Protein AF-A0A6N8YR38-F1 (afdb_monomer_lite)

Structure (mmCIF, N/CA/C/O backbone):
data_AF-A0A6N8YR38-F1
#
_entry.id   AF-A0A6N8YR38-F1
#
loop_
_atom_site.group_PDB
_atom_site.id
_atom_site.type_symbol
_atom_site.label_atom_id
_atom_site.label_alt_id
_atom_site.label_comp_id
_atom_site.label_asym_id
_atom_site.label_entity_id
_atom_site.label_seq_id
_atom_site.pdbx_PDB_ins_code
_atom_site.Cartn_x
_atom_site.Cartn_y
_atom_site.Cartn_z
_atom_site.occupancy
_atom_site.B_iso_or_equiv
_atom_site.auth_seq_id
_atom_site.auth_comp_id
_atom_site.auth_asym_id
_atom_site.auth_atom_id
_atom_site.pdbx_PDB_model_num
ATOM 1 N N . MET A 1 1 ? 0.199 11.695 4.775 1.00 59.50 1 MET A N 1
ATOM 2 C CA . MET A 1 1 ? -1.068 11.154 4.240 1.00 59.50 1 MET A CA 1
ATOM 3 C C . MET A 1 1 ? -1.620 10.248 5.322 1.00 59.50 1 MET A C 1
ATOM 5 O O . MET A 1 1 ? -0.817 9.523 5.883 1.00 59.50 1 MET A O 1
ATOM 9 N N . ASN A 1 2 ? -2.920 10.284 5.616 1.00 64.50 2 ASN A N 1
ATOM 10 C CA . ASN A 1 2 ? -3.533 9.288 6.499 1.00 64.50 2 ASN A CA 1
ATOM 11 C C . ASN A 1 2 ? -4.192 8.223 5.620 1.00 64.50 2 ASN A C 1
ATOM 13 O O . ASN A 1 2 ? -4.959 8.569 4.725 1.00 64.50 2 ASN A O 1
ATOM 17 N N . LEU A 1 3 ? -3.879 6.948 5.862 1.00 67.75 3 LEU A N 1
ATOM 18 C CA . LEU A 1 3 ? -4.522 5.798 5.206 1.00 67.75 3 LEU A CA 1
ATOM 19 C C . LEU A 1 3 ? -5.849 5.410 5.894 1.00 67.75 3 LEU A C 1
ATOM 21 O O . LEU A 1 3 ? -6.442 4.374 5.599 1.00 67.75 3 LEU A O 1
ATOM 25 N N . GLU A 1 4 ? -6.309 6.240 6.834 1.00 68.06 4 GLU A N 1
ATOM 26 C CA . GLU A 1 4 ? -7.567 6.080 7.556 1.00 68.06 4 GLU A CA 1
ATOM 27 C C . GLU A 1 4 ? -8.749 6.051 6.575 1.00 68.06 4 GLU A C 1
ATOM 29 O O . GLU A 1 4 ? -8.919 6.952 5.755 1.00 68.06 4 GLU A O 1
ATOM 34 N N . GLY A 1 5 ? -9.580 5.010 6.672 1.00 69.75 5 GLY A N 1
ATOM 35 C CA . GLY A 1 5 ? -10.766 4.843 5.828 1.00 69.75 5 GLY A CA 1
ATOM 36 C C . GLY A 1 5 ? -10.539 4.088 4.516 1.00 69.75 5 GLY A C 1
ATOM 37 O O . GLY A 1 5 ? -11.508 3.864 3.796 1.00 69.75 5 GLY A O 1
ATOM 38 N N . ILE A 1 6 ? -9.310 3.655 4.211 1.00 74.38 6 ILE A N 1
ATOM 39 C CA . ILE A 1 6 ? -9.060 2.733 3.095 1.00 74.38 6 ILE A CA 1
ATOM 40 C C . ILE A 1 6 ? -9.404 1.309 3.542 1.00 74.38 6 ILE A C 1
ATOM 42 O O . ILE A 1 6 ? -8.911 0.827 4.563 1.00 74.38 6 ILE A O 1
ATOM 46 N N . GLU A 1 7 ? -10.255 0.630 2.777 1.00 77.00 7 GLU A N 1
ATOM 47 C CA . GLU A 1 7 ? -10.669 -0.738 3.081 1.00 77.00 7 GLU A CA 1
ATOM 48 C C . GLU A 1 7 ? -9.535 -1.740 2.821 1.00 77.00 7 GLU A C 1
ATOM 50 O O . GLU A 1 7 ? -8.791 -1.631 1.840 1.00 77.00 7 GLU A O 1
ATOM 55 N N . ALA A 1 8 ? -9.425 -2.758 3.676 1.00 82.94 8 ALA A N 1
ATOM 56 C CA . ALA A 1 8 ? -8.557 -3.900 3.408 1.00 82.94 8 ALA A CA 1
ATOM 57 C C . ALA A 1 8 ? -8.969 -4.593 2.093 1.00 82.94 8 ALA A C 1
ATOM 59 O O . ALA A 1 8 ? -10.147 -4.643 1.744 1.00 82.94 8 ALA A O 1
ATOM 60 N N . GLY A 1 9 ? -7.994 -5.115 1.353 1.00 79.62 9 GLY A N 1
ATOM 61 C CA . GLY A 1 9 ? -8.154 -5.617 -0.013 1.00 79.62 9 GLY A CA 1
ATOM 62 C C . GLY A 1 9 ? -7.989 -4.543 -1.094 1.00 79.62 9 GLY A C 1
ATOM 63 O O . GLY A 1 9 ? -7.905 -4.875 -2.277 1.00 79.62 9 GLY A O 1
ATOM 64 N N . THR A 1 10 ? -7.907 -3.257 -0.726 1.00 83.69 10 THR A N 1
ATOM 65 C CA . THR A 1 10 ? -7.638 -2.185 -1.695 1.00 83.69 10 THR A CA 1
ATOM 66 C C . THR A 1 10 ? -6.238 -2.338 -2.280 1.00 83.69 10 THR A C 1
ATOM 68 O O . THR A 1 10 ? -5.265 -2.519 -1.547 1.00 83.69 10 THR A O 1
ATOM 71 N N . ARG A 1 11 ? -6.125 -2.217 -3.607 1.00 85.62 11 ARG A N 1
ATOM 72 C CA . ARG A 1 11 ? -4.835 -2.172 -4.300 1.00 85.62 11 ARG A CA 1
ATOM 73 C C . ARG A 1 11 ? -4.271 -0.758 -4.290 1.00 85.62 11 ARG A C 1
ATOM 75 O O . ARG A 1 11 ? -4.932 0.178 -4.736 1.00 85.62 11 ARG A O 1
ATOM 82 N N . LEU A 1 12 ? -3.051 -0.628 -3.799 1.00 85.12 12 LEU A N 1
ATOM 83 C CA . LEU A 1 12 ? -2.284 0.603 -3.678 1.00 85.12 12 LEU A CA 1
ATOM 84 C C . LEU A 1 12 ? -0.992 0.472 -4.489 1.00 85.12 12 LEU A C 1
ATOM 86 O O . LEU A 1 12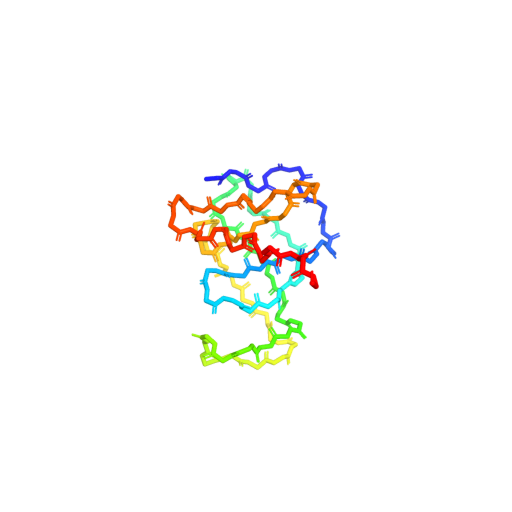 ? -0.642 -0.618 -4.942 1.00 85.12 12 LEU A O 1
ATOM 90 N N . VAL A 1 13 ? -0.288 1.583 -4.675 1.00 85.31 13 VAL A N 1
ATOM 91 C CA . VAL A 1 13 ? 0.991 1.611 -5.391 1.00 85.31 13 VAL A CA 1
ATOM 92 C C . VAL A 1 13 ? 2.043 2.174 -4.449 1.00 85.31 13 VAL A C 1
ATOM 94 O O . VAL A 1 13 ? 1.798 3.169 -3.783 1.00 85.31 13 VAL A O 1
ATOM 97 N N . THR A 1 14 ? 3.214 1.569 -4.342 1.00 83.81 14 THR A N 1
ATOM 98 C CA . THR A 1 14 ? 4.307 2.138 -3.548 1.00 83.81 14 THR A CA 1
ATOM 99 C C . THR A 1 14 ? 4.975 3.288 -4.302 1.00 83.81 14 THR A C 1
ATOM 101 O O . THR A 1 14 ? 4.851 3.434 -5.519 1.00 83.81 14 THR A O 1
ATOM 104 N N . VAL A 1 15 ? 5.749 4.116 -3.606 1.00 80.88 15 VAL A N 1
ATOM 105 C CA . VAL A 1 15 ? 6.574 5.159 -4.246 1.00 80.88 15 VAL A CA 1
ATOM 106 C C . VAL A 1 15 ? 7.618 4.592 -5.211 1.00 80.88 15 VAL A C 1
ATOM 108 O O . VAL A 1 15 ? 8.056 5.301 -6.116 1.00 80.88 15 VAL A O 1
ATOM 111 N N . SER A 1 16 ? 8.006 3.327 -5.027 1.00 79.38 16 SER A N 1
ATOM 112 C CA . SER A 1 16 ? 8.894 2.582 -5.919 1.00 79.38 16 SER A CA 1
ATOM 113 C C . SER A 1 16 ? 8.181 2.058 -7.174 1.00 79.38 16 SER A C 1
ATOM 115 O O . SER A 1 16 ? 8.849 1.651 -8.120 1.00 79.38 16 SER A O 1
ATOM 117 N N . GLY A 1 17 ? 6.846 2.144 -7.218 1.00 78.94 17 GLY A N 1
ATOM 118 C CA . GLY A 1 17 ? 6.012 1.751 -8.353 1.00 78.94 17 GLY A CA 1
ATOM 119 C C . GLY A 1 17 ? 5.432 0.340 -8.259 1.00 78.94 17 GLY A C 1
ATOM 120 O O . GLY A 1 17 ? 4.750 -0.077 -9.190 1.00 78.94 17 GLY A O 1
ATOM 121 N N . ASP A 1 18 ? 5.665 -0.379 -7.162 1.00 85.25 18 ASP A N 1
ATOM 122 C CA . ASP A 1 18 ? 5.147 -1.733 -6.954 1.00 85.25 18 ASP A CA 1
ATOM 123 C C . ASP A 1 18 ? 3.665 -1.685 -6.552 1.00 85.25 18 ASP A C 1
ATOM 125 O O . ASP A 1 18 ? 3.221 -0.764 -5.863 1.00 85.25 18 ASP A O 1
ATOM 129 N N . VAL A 1 19 ? 2.876 -2.673 -6.971 1.00 87.25 19 VAL A N 1
ATOM 130 C CA . VAL A 1 19 ? 1.459 -2.776 -6.600 1.00 87.25 19 VAL A CA 1
ATOM 131 C C . VAL A 1 19 ? 1.328 -3.649 -5.363 1.00 87.25 19 VAL A C 1
ATOM 133 O O . VAL A 1 19 ? 1.832 -4.772 -5.322 1.00 87.25 19 VAL A O 1
ATOM 136 N N . VAL A 1 20 ? 0.593 -3.159 -4.369 1.00 88.25 20 VAL A N 1
ATOM 137 C CA . VAL A 1 20 ? 0.380 -3.853 -3.097 1.00 88.25 20 VAL A CA 1
ATOM 138 C C . VAL A 1 20 ? -1.101 -3.919 -2.735 1.00 88.25 20 VAL A C 1
ATOM 140 O O . VAL A 1 20 ? -1.872 -3.022 -3.058 1.00 88.25 20 VAL A O 1
ATOM 143 N N . GLU A 1 21 ? -1.520 -4.977 -2.055 1.00 89.06 21 GLU A N 1
ATOM 144 C CA . GLU A 1 21 ? -2.841 -5.118 -1.444 1.00 89.06 21 GLU A CA 1
ATOM 145 C C . GLU A 1 21 ? -2.766 -4.697 0.023 1.00 89.06 21 GLU A C 1
ATOM 147 O O . GLU A 1 21 ? -1.935 -5.205 0.774 1.00 89.06 21 GLU A O 1
ATOM 152 N N . LEU A 1 22 ? -3.640 -3.785 0.446 1.00 88.06 22 LEU A N 1
ATOM 153 C CA . LEU A 1 22 ? -3.739 -3.374 1.841 1.00 88.06 22 LEU A CA 1
ATOM 154 C C . LEU A 1 22 ? -4.353 -4.492 2.689 1.00 88.06 22 LEU A C 1
ATOM 156 O O . LEU A 1 22 ? -5.478 -4.910 2.438 1.00 88.06 22 LEU A O 1
ATOM 160 N N . LEU A 1 23 ? -3.667 -4.926 3.741 1.00 90.44 23 LEU A N 1
ATOM 161 C CA . LEU A 1 23 ? -4.185 -5.914 4.693 1.00 90.44 23 LEU A CA 1
ATOM 162 C C . LEU A 1 23 ? -4.777 -5.237 5.924 1.00 90.44 23 LEU A C 1
ATOM 164 O O . LEU A 1 23 ? -5.848 -5.610 6.399 1.00 90.44 23 LEU A O 1
ATOM 168 N N . SER A 1 24 ? -4.072 -4.238 6.450 1.00 90.75 24 SER A N 1
ATOM 169 C CA . SER A 1 24 ? -4.526 -3.436 7.585 1.00 90.75 24 SER A CA 1
ATOM 170 C C . SER A 1 24 ? -3.729 -2.140 7.699 1.00 90.75 24 SER A C 1
ATOM 172 O O . SER A 1 24 ? -2.639 -2.013 7.144 1.00 90.75 24 SER A O 1
ATOM 174 N N . VAL A 1 25 ? -4.271 -1.180 8.445 1.00 87.38 25 VAL A N 1
ATOM 175 C CA . VAL A 1 25 ? -3.609 0.080 8.800 1.00 87.38 25 VAL A CA 1
ATOM 176 C C . VAL A 1 25 ? -3.450 0.116 10.317 1.00 87.38 25 VAL A C 1
ATOM 178 O O . VAL A 1 25 ? -4.342 -0.332 11.045 1.00 87.38 25 VAL A O 1
ATOM 181 N N . SER A 1 26 ? -2.317 0.621 10.802 1.00 87.62 26 SER A N 1
ATOM 182 C CA . SER A 1 26 ? -2.099 0.839 12.231 1.00 87.62 26 SER A CA 1
ATOM 183 C C . SER A 1 26 ? -3.122 1.825 12.803 1.00 87.62 26 SER A C 1
ATOM 185 O O . SER A 1 26 ? -3.672 2.669 12.100 1.00 87.62 26 SER A O 1
ATOM 187 N N . ALA A 1 27 ? -3.376 1.747 14.110 1.00 82.94 27 ALA A N 1
ATOM 188 C CA . ALA A 1 27 ? -4.385 2.587 14.761 1.00 82.94 27 ALA A CA 1
ATOM 189 C C . ALA A 1 27 ? -4.090 4.098 14.676 1.00 82.94 27 ALA A C 1
ATOM 191 O O . ALA A 1 27 ? -5.006 4.903 14.799 1.00 82.94 27 ALA A O 1
ATOM 192 N N . ASP A 1 28 ? -2.826 4.477 14.487 1.00 82.56 28 ASP A N 1
ATOM 193 C CA . ASP A 1 28 ? -2.371 5.858 14.305 1.00 82.56 28 ASP A CA 1
ATOM 194 C C . ASP A 1 28 ? -2.255 6.274 12.827 1.00 82.56 28 ASP A C 1
ATOM 196 O O . ASP A 1 28 ? -1.848 7.398 12.535 1.00 82.56 28 ASP A O 1
ATOM 200 N N . GLY A 1 29 ? -2.569 5.373 11.888 1.00 79.25 29 GLY A N 1
ATOM 201 C CA . GLY A 1 29 ? -2.464 5.623 10.452 1.00 79.25 29 GLY A CA 1
ATOM 202 C C . GLY A 1 29 ? -1.033 5.750 9.923 1.00 79.25 29 GLY A C 1
ATOM 203 O O . GLY A 1 29 ? -0.857 6.053 8.740 1.00 79.25 29 GLY A O 1
ATOM 204 N N . ALA A 1 30 ? -0.015 5.546 10.766 1.00 84.31 30 ALA A N 1
ATOM 205 C CA . ALA A 1 30 ? 1.381 5.767 10.406 1.00 84.31 30 ALA A CA 1
ATOM 206 C C . ALA A 1 30 ? 1.934 4.667 9.492 1.00 84.31 30 ALA A C 1
ATOM 208 O O . ALA A 1 30 ? 2.737 4.967 8.604 1.0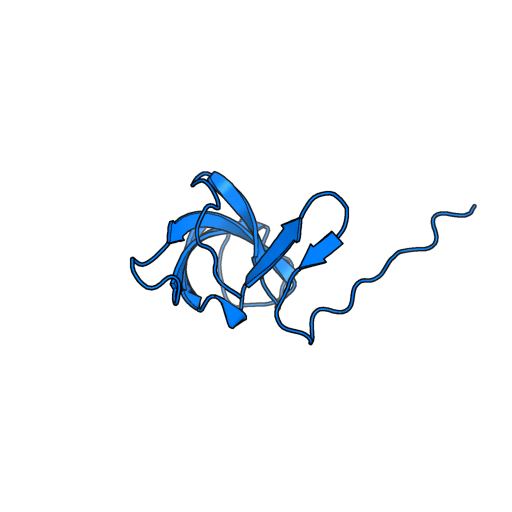0 84.31 30 ALA A O 1
ATOM 209 N N . THR A 1 31 ? 1.495 3.420 9.677 1.00 88.56 31 THR A N 1
ATOM 210 C CA . THR A 1 31 ? 1.952 2.257 8.911 1.00 88.56 31 THR A CA 1
ATOM 211 C C . THR A 1 31 ? 0.787 1.456 8.344 1.00 88.56 31 THR A C 1
ATOM 213 O O . THR A 1 31 ? -0.322 1.431 8.882 1.00 88.56 31 THR A O 1
ATOM 216 N N . ALA A 1 32 ? 1.049 0.774 7.236 1.00 89.25 32 ALA A N 1
ATOM 217 C CA . ALA A 1 32 ? 0.142 -0.184 6.636 1.00 89.25 32 ALA A CA 1
ATOM 218 C C . ALA A 1 32 ? 0.836 -1.532 6.473 1.00 89.25 32 ALA A C 1
ATOM 220 O O . ALA A 1 32 ? 1.970 -1.618 6.003 1.00 89.25 32 ALA A O 1
ATOM 221 N N . SER A 1 33 ? 0.121 -2.586 6.845 1.00 92.94 33 SER A N 1
ATOM 222 C CA . SER A 1 33 ? 0.474 -3.947 6.478 1.00 92.94 33 SER A CA 1
ATOM 223 C C . SER A 1 33 ? -0.068 -4.211 5.085 1.00 92.94 33 SER A C 1
ATOM 225 O O . SER A 1 33 ? -1.257 -3.998 4.824 1.00 92.94 33 SER A O 1
ATOM 227 N N . VAL A 1 34 ? 0.808 -4.649 4.192 1.00 91.94 34 VAL A N 1
ATOM 228 C CA . VAL A 1 34 ? 0.491 -4.859 2.785 1.00 91.94 34 VAL A CA 1
ATOM 229 C C . VAL A 1 34 ? 1.025 -6.200 2.303 1.00 91.94 34 VAL A C 1
ATOM 231 O O . VAL A 1 34 ? 1.968 -6.735 2.883 1.00 91.94 34 VAL A O 1
ATOM 234 N N . ARG A 1 35 ? 0.453 -6.709 1.213 1.00 93.06 35 ARG A N 1
ATOM 235 C CA . ARG A 1 35 ? 0.986 -7.837 0.445 1.00 93.06 35 ARG A CA 1
ATOM 236 C C . ARG A 1 35 ? 1.384 -7.367 -0.946 1.00 93.06 35 ARG A C 1
ATOM 238 O O . ARG A 1 35 ? 0.571 -6.732 -1.611 1.00 93.06 35 ARG A O 1
ATOM 245 N N . PHE A 1 36 ? 2.587 -7.674 -1.411 1.00 89.88 36 PHE A N 1
ATOM 246 C CA . PHE A 1 36 ? 3.004 -7.347 -2.775 1.00 89.88 36 PHE A CA 1
ATOM 247 C C . PHE A 1 36 ? 2.215 -8.187 -3.786 1.00 89.88 36 PHE A C 1
ATOM 249 O O . PHE A 1 36 ? 2.126 -9.403 -3.653 1.00 89.88 36 PHE A O 1
ATOM 256 N N . VAL A 1 37 ? 1.605 -7.532 -4.774 1.00 88.94 37 VAL A N 1
ATOM 257 C CA . VAL A 1 37 ? 0.772 -8.162 -5.817 1.00 88.94 37 VAL A CA 1
ATOM 258 C C . VAL A 1 37 ? 1.453 -8.101 -7.178 1.00 88.94 37 VAL A C 1
ATOM 260 O O . VAL A 1 37 ? 1.279 -9.009 -7.976 1.00 88.94 37 VAL A O 1
ATOM 263 N N . ASP A 1 38 ? 2.207 -7.039 -7.455 1.00 85.31 38 ASP A N 1
ATOM 264 C CA . ASP A 1 38 ? 2.995 -6.919 -8.682 1.00 85.31 38 ASP A CA 1
ATOM 265 C C . ASP A 1 38 ? 4.274 -6.136 -8.374 1.00 85.31 38 ASP A C 1
ATOM 267 O O . ASP A 1 38 ? 4.208 -5.004 -7.885 1.00 85.31 38 ASP A O 1
ATOM 271 N N . VAL A 1 39 ? 5.431 -6.753 -8.611 1.00 83.31 39 VAL A N 1
ATOM 272 C CA . VAL A 1 39 ? 6.744 -6.164 -8.324 1.00 83.31 39 VAL A CA 1
ATOM 273 C C . VAL A 1 39 ? 7.347 -5.699 -9.642 1.00 83.31 39 VAL A C 1
ATOM 275 O O . VAL A 1 39 ? 7.835 -6.498 -10.441 1.00 83.31 39 VAL A O 1
ATOM 278 N N . LEU A 1 40 ? 7.324 -4.386 -9.870 1.00 78.44 40 LEU A N 1
ATOM 279 C CA . LEU A 1 40 ? 7.740 -3.773 -11.137 1.00 78.44 40 LEU A CA 1
ATOM 280 C C . LEU A 1 40 ? 9.225 -3.375 -11.146 1.00 78.44 40 LEU A C 1
ATOM 282 O O . LEU A 1 40 ? 9.707 -2.761 -12.100 1.00 78.44 40 LEU A O 1
ATOM 286 N N . GLY A 1 41 ? 9.964 -3.785 -10.113 1.00 63.00 41 GLY A N 1
ATOM 287 C CA . GLY A 1 41 ? 11.422 -3.684 -10.038 1.00 63.00 41 GLY A CA 1
ATOM 288 C C . GLY A 1 41 ? 11.928 -2.545 -9.158 1.00 63.00 41 GLY A C 1
ATOM 289 O O . GLY A 1 41 ? 13.070 -2.117 -9.322 1.00 63.00 41 GLY A O 1
ATOM 290 N N . GLY A 1 42 ? 11.088 -2.041 -8.250 1.00 60.22 42 GLY A N 1
ATOM 291 C CA . GLY A 1 42 ? 11.441 -0.956 -7.341 1.00 60.22 42 GLY A CA 1
ATOM 292 C C . GLY A 1 42 ? 12.122 -1.394 -6.036 1.00 60.22 42 GLY A C 1
ATOM 293 O O . GLY A 1 42 ? 12.911 -0.627 -5.481 1.00 60.22 42 GLY A O 1
ATOM 294 N N . ALA A 1 43 ? 11.856 -2.613 -5.561 1.00 60.69 43 ALA A N 1
ATOM 295 C CA . ALA A 1 43 ? 12.369 -3.145 -4.297 1.00 60.69 43 ALA A CA 1
ATOM 296 C C . ALA A 1 43 ? 12.801 -4.622 -4.416 1.00 60.69 43 ALA A C 1
ATOM 298 O O . ALA A 1 43 ? 12.281 -5.359 -5.254 1.00 60.69 43 ALA A O 1
ATOM 299 N N . ASP A 1 44 ? 13.741 -5.055 -3.562 1.00 72.00 44 ASP A N 1
ATOM 300 C CA . ASP A 1 44 ? 14.148 -6.462 -3.385 1.00 72.00 44 ASP A CA 1
ATOM 301 C C . ASP A 1 44 ? 13.045 -7.248 -2.645 1.00 72.00 44 ASP A C 1
ATOM 303 O O . ASP A 1 44 ? 13.228 -7.700 -1.516 1.00 72.00 44 ASP A O 1
ATOM 307 N N . VAL A 1 45 ? 11.869 -7.358 -3.260 1.00 79.12 45 VAL A N 1
ATOM 308 C CA . VAL A 1 45 ? 10.681 -8.0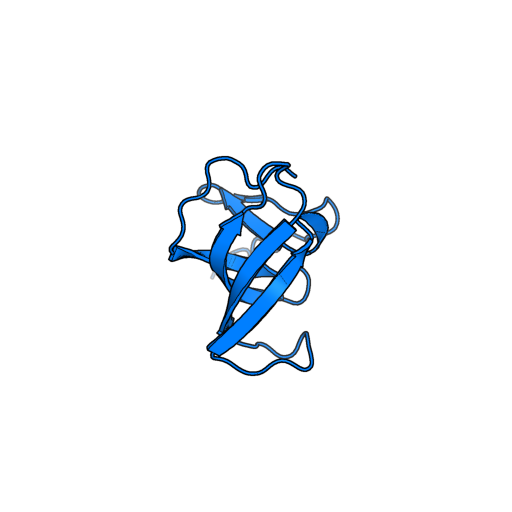24 -2.707 1.00 79.12 45 VAL A CA 1
ATOM 309 C C . VAL A 1 45 ? 10.108 -8.999 -3.723 1.00 79.12 45 VAL A C 1
ATOM 311 O O . VAL A 1 45 ? 10.289 -8.842 -4.932 1.00 79.12 45 VAL A O 1
ATOM 314 N N . THR A 1 46 ? 9.421 -10.028 -3.238 1.00 84.81 46 THR A N 1
ATOM 315 C CA . THR A 1 46 ? 8.771 -11.024 -4.102 1.00 84.81 46 THR A CA 1
ATOM 316 C C . THR A 1 46 ? 7.257 -10.829 -4.114 1.00 84.81 46 THR A C 1
ATOM 318 O O . THR A 1 46 ? 6.660 -10.416 -3.122 1.00 84.81 46 THR A O 1
ATOM 321 N N . GLU A 1 47 ? 6.599 -11.157 -5.227 1.00 87.81 47 GLU A N 1
ATOM 322 C CA . GLU A 1 47 ? 5.135 -11.221 -5.270 1.00 87.81 47 GLU A CA 1
ATOM 323 C C . GLU A 1 47 ? 4.598 -12.185 -4.195 1.00 87.81 47 GLU A C 1
ATOM 325 O O . GLU A 1 47 ? 5.119 -13.284 -3.992 1.00 87.81 47 GLU A O 1
ATOM 330 N N . GLY A 1 48 ? 3.552 -11.760 -3.489 1.00 88.81 48 GLY A N 1
ATOM 331 C CA . GLY A 1 48 ? 2.946 -12.472 -2.369 1.00 88.81 48 GLY A CA 1
ATOM 332 C C . GLY A 1 48 ? 3.619 -12.228 -1.017 1.00 88.81 48 GLY A C 1
ATOM 333 O O . GLY A 1 48 ? 3.060 -12.636 0.000 1.00 88.81 48 GLY A O 1
ATOM 334 N N . GLU A 1 49 ? 4.775 -11.561 -0.979 1.00 92.25 49 GLU A N 1
ATOM 335 C CA . GLU A 1 49 ? 5.446 -11.189 0.267 1.00 92.25 49 GLU A CA 1
ATOM 336 C C . GLU A 1 49 ? 4.628 -10.146 1.038 1.00 92.25 49 GLU A C 1
ATOM 338 O O . GLU A 1 49 ? 3.991 -9.274 0.445 1.00 92.25 49 GLU A O 1
ATOM 343 N N . GLU A 1 50 ? 4.630 -10.234 2.368 1.00 93.50 50 GLU A N 1
ATOM 344 C CA . GLU A 1 50 ? 3.958 -9.267 3.235 1.00 93.50 50 GLU A CA 1
ATOM 345 C C . GLU A 1 50 ? 4.980 -8.365 3.920 1.00 93.50 50 GLU A C 1
ATOM 347 O O . GLU A 1 50 ? 5.996 -8.832 4.436 1.00 93.50 50 GLU A O 1
ATOM 352 N N . ALA A 1 51 ? 4.689 -7.068 3.958 1.00 91.81 51 ALA A N 1
ATOM 353 C CA . ALA A 1 51 ? 5.547 -6.073 4.583 1.00 91.81 51 ALA A CA 1
ATOM 354 C C . ALA A 1 51 ? 4.736 -5.037 5.359 1.00 91.81 51 ALA A C 1
ATOM 356 O O . ALA A 1 51 ? 3.531 -4.863 5.165 1.00 91.81 51 ALA A O 1
ATOM 357 N N . SER A 1 52 ? 5.428 -4.334 6.252 1.00 93.00 52 SER A N 1
ATOM 358 C CA . SER A 1 52 ? 4.910 -3.145 6.918 1.00 93.00 52 SER A CA 1
ATOM 359 C C . SER A 1 52 ? 5.570 -1.927 6.295 1.00 93.00 52 SER A C 1
ATOM 361 O O . SER A 1 52 ? 6.760 -1.704 6.510 1.00 93.00 52 SER A O 1
ATOM 363 N N . LEU A 1 53 ? 4.794 -1.138 5.559 1.00 89.06 53 LEU A N 1
ATOM 364 C CA . LEU A 1 53 ? 5.270 0.085 4.925 1.00 89.06 53 LEU A CA 1
ATOM 365 C C . LEU A 1 53 ? 4.785 1.307 5.708 1.00 89.06 53 LEU A C 1
ATOM 367 O O . LEU A 1 53 ? 3.644 1.322 6.187 1.00 89.06 53 LEU A O 1
ATOM 371 N N . PRO A 1 54 ? 5.612 2.350 5.855 1.00 88.56 54 PRO A N 1
ATOM 372 C CA . PRO A 1 54 ? 5.131 3.622 6.355 1.00 88.56 54 PRO A CA 1
ATOM 373 C C . PRO A 1 54 ? 4.190 4.257 5.321 1.00 88.56 54 PRO A C 1
ATOM 375 O O . PRO A 1 54 ? 4.357 4.103 4.111 1.00 88.56 54 PRO A O 1
ATOM 378 N N . SER A 1 55 ? 3.192 5.003 5.789 1.00 83.00 55 SER A N 1
ATOM 379 C CA . SER A 1 55 ? 2.192 5.654 4.924 1.00 83.00 55 SER A CA 1
ATOM 380 C C . SER A 1 55 ? 2.796 6.619 3.896 1.00 83.00 55 SER A C 1
ATOM 382 O O . SER A 1 55 ? 2.181 6.905 2.873 1.00 83.00 55 SER A O 1
ATOM 384 N N . GLU A 1 56 ? 4.010 7.112 4.141 1.00 84.12 56 GLU A N 1
ATOM 385 C CA . GLU A 1 56 ? 4.779 7.949 3.217 1.00 84.12 56 GLU A CA 1
ATOM 386 C C . GLU A 1 56 ? 5.436 7.184 2.062 1.00 84.12 56 GLU A C 1
ATOM 388 O O . GLU A 1 56 ? 5.843 7.814 1.094 1.00 84.12 56 GLU A O 1
ATOM 393 N N . GLU A 1 57 ? 5.517 5.856 2.121 1.00 85.25 57 GLU A N 1
ATOM 394 C CA . GLU A 1 57 ? 5.982 5.013 1.010 1.00 85.25 57 GLU A CA 1
ATOM 395 C C . GLU A 1 57 ? 4.832 4.511 0.132 1.00 85.25 57 GLU A C 1
ATOM 397 O O . GLU A 1 57 ? 5.060 3.837 -0.873 1.00 85.25 57 GLU A O 1
ATOM 402 N N . ILE A 1 58 ? 3.594 4.873 0.473 1.00 81.75 58 ILE A N 1
ATOM 403 C CA . ILE A 1 58 ? 2.392 4.461 -0.240 1.00 81.75 58 ILE A CA 1
ATOM 404 C C . ILE A 1 58 ? 1.816 5.648 -1.013 1.00 81.75 58 ILE A C 1
ATOM 406 O O . ILE A 1 58 ? 1.596 6.744 -0.495 1.00 81.75 58 ILE A O 1
ATOM 410 N N . ALA A 1 59 ? 1.544 5.398 -2.283 1.00 75.56 59 ALA A N 1
ATOM 411 C CA . ALA A 1 59 ? 0.721 6.201 -3.158 1.00 75.56 59 ALA A CA 1
ATOM 412 C C . ALA A 1 59 ? -0.639 5.511 -3.341 1.00 75.56 59 ALA A C 1
ATOM 414 O O . ALA A 1 59 ? -0.750 4.312 -3.598 1.00 75.56 59 ALA A O 1
ATOM 415 N N . THR A 1 60 ? -1.708 6.278 -3.218 1.00 63.16 60 THR A N 1
ATOM 416 C CA . THR A 1 60 ? -3.074 5.820 -3.447 1.00 63.16 60 THR A CA 1
ATOM 417 C C . THR A 1 60 ? -3.642 6.485 -4.697 1.00 63.16 60 THR A C 1
ATOM 419 O O . THR A 1 60 ? -3.093 7.456 -5.230 1.00 63.16 60 THR A O 1
ATOM 422 N N . VAL A 1 61 ? -4.746 5.943 -5.201 1.00 55.47 61 VAL A N 1
ATOM 423 C CA . VAL A 1 61 ? -5.529 6.562 -6.270 1.00 55.47 61 VAL A CA 1
ATOM 424 C C . VAL A 1 61 ? -6.888 6.921 -5.679 1.00 55.47 61 VAL A C 1
ATOM 426 O O . VAL A 1 61 ? -7.634 6.037 -5.271 1.00 55.47 61 VAL A O 1
ATOM 429 N N . ASP A 1 62 ? -7.197 8.215 -5.615 1.00 53.72 62 ASP A N 1
ATOM 430 C CA . ASP A 1 62 ? -8.528 8.721 -5.268 1.00 53.72 62 ASP A CA 1
ATOM 431 C C . ASP A 1 62 ? -9.257 9.105 -6.562 1.00 53.72 62 ASP A C 1
ATOM 433 O O . ASP A 1 62 ? -8.947 10.114 -7.213 1.00 53.72 62 ASP A O 1
ATOM 437 N N . GLY A 1 63 ? -10.171 8.241 -7.006 1.00 60.06 63 GLY A N 1
ATOM 438 C CA . GLY A 1 63 ? -10.855 8.379 -8.291 1.00 60.06 63 GLY A CA 1
ATOM 439 C C . GLY A 1 63 ? -9.880 8.334 -9.475 1.00 60.06 63 GLY A C 1
ATOM 440 O O . GLY A 1 63 ? -9.346 7.282 -9.799 1.00 60.06 63 GLY A O 1
ATOM 441 N N . ASN A 1 64 ? -9.641 9.482 -10.120 1.00 49.09 64 ASN A N 1
ATOM 442 C CA . ASN A 1 64 ? -8.696 9.629 -11.243 1.00 49.09 64 ASN A CA 1
ATOM 443 C C . ASN A 1 64 ? -7.398 10.357 -10.847 1.00 49.09 64 ASN A C 1
ATOM 445 O O . ASN A 1 64 ? -6.663 10.834 -11.715 1.00 49.09 64 ASN A O 1
ATOM 449 N N . ARG A 1 65 ? -7.132 10.525 -9.548 1.00 46.75 65 ARG A N 1
ATOM 450 C CA . ARG A 1 65 ? -5.998 11.306 -9.054 1.00 46.75 65 ARG A CA 1
ATOM 451 C C . ARG A 1 65 ? -5.063 10.424 -8.243 1.00 46.75 65 ARG A C 1
ATOM 453 O O . ARG A 1 65 ? -5.469 9.849 -7.242 1.00 46.75 65 ARG A O 1
ATOM 460 N N . PHE A 1 66 ? -3.793 10.379 -8.636 1.00 55.50 66 PHE A N 1
ATOM 461 C CA . PHE A 1 66 ? -2.742 9.867 -7.763 1.00 55.50 66 PHE A CA 1
ATOM 462 C C . PHE A 1 66 ? -2.603 10.799 -6.558 1.00 55.50 66 PHE A C 1
ATOM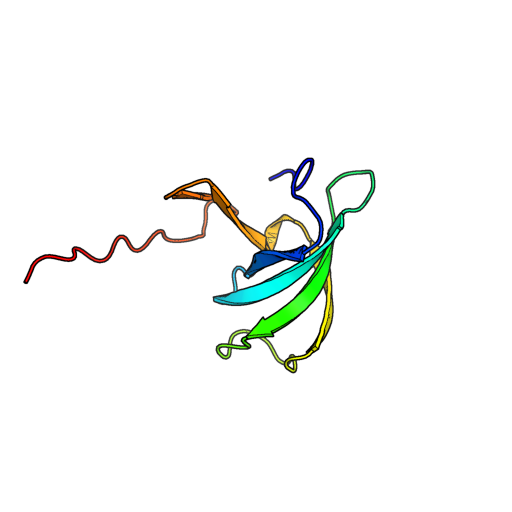 464 O O . PHE A 1 66 ? -2.326 11.995 -6.710 1.00 55.50 66 PHE A O 1
ATOM 471 N N . VAL A 1 67 ? -2.811 10.252 -5.368 1.00 57.81 67 VAL A N 1
ATOM 472 C CA . VAL A 1 67 ? -2.567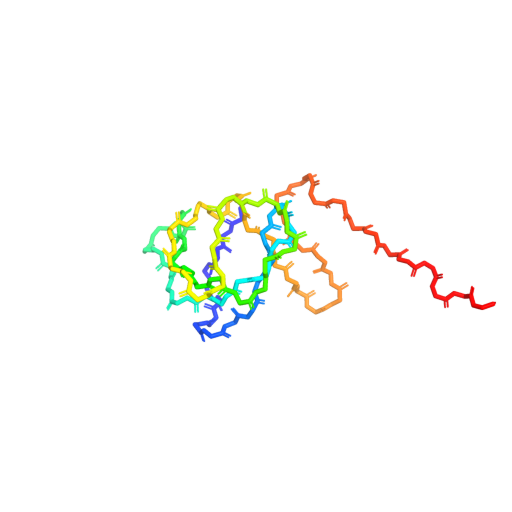 10.916 -4.092 1.00 57.81 67 VAL A CA 1
ATOM 473 C C . VAL A 1 67 ? -1.417 10.155 -3.449 1.00 57.81 67 VAL A C 1
ATOM 475 O O . VAL A 1 67 ? -1.567 9.016 -3.049 1.00 57.81 67 VAL A O 1
ATOM 478 N N . GLY A 1 68 ? -0.235 10.747 -3.384 1.00 52.84 68 GLY A N 1
ATOM 479 C CA . GLY A 1 68 ? 0.918 10.165 -2.699 1.00 52.84 68 GLY A CA 1
ATOM 480 C C . GLY A 1 68 ? 1.621 11.226 -1.860 1.00 52.84 68 GLY A C 1
ATOM 481 O O . GLY A 1 68 ? 1.173 12.382 -1.833 1.00 52.84 68 GLY A O 1
ATOM 482 N N . PRO A 1 69 ? 2.729 10.891 -1.174 1.00 47.78 69 PRO A N 1
ATOM 483 C CA . PRO A 1 69 ? 3.648 11.920 -0.685 1.00 47.78 69 PRO A CA 1
ATOM 484 C C . PRO A 1 69 ? 3.969 12.864 -1.852 1.00 47.78 69 PRO A C 1
ATOM 486 O O . PRO A 1 69 ? 4.076 12.407 -2.987 1.00 47.78 69 PRO A O 1
ATOM 489 N N . GLY A 1 70 ? 4.122 14.172 -1.613 1.00 43.53 70 GLY A N 1
ATOM 490 C CA . GLY A 1 70 ? 4.210 15.220 -2.654 1.00 43.53 70 GLY A CA 1
ATOM 491 C C . GLY A 1 70 ? 5.327 15.086 -3.712 1.00 43.53 70 GLY A C 1
ATOM 492 O O . GLY A 1 70 ? 5.570 16.029 -4.458 1.00 43.53 70 GLY A O 1
ATOM 493 N N . ARG A 1 71 ? 6.016 13.941 -3.772 1.00 40.44 71 ARG A N 1
ATOM 494 C CA . ARG A 1 71 ? 7.002 13.520 -4.769 1.00 40.44 71 ARG A CA 1
ATOM 495 C C . ARG A 1 71 ? 6.484 12.484 -5.779 1.00 40.44 71 ARG A C 1
ATOM 497 O O . ARG A 1 71 ? 7.220 12.180 -6.712 1.00 40.44 71 ARG A O 1
ATOM 504 N N . THR A 1 72 ? 5.263 11.959 -5.655 1.00 44.47 72 THR A N 1
ATOM 505 C CA . THR A 1 72 ? 4.677 11.105 -6.704 1.00 44.47 72 THR A CA 1
ATOM 506 C C . THR A 1 72 ? 4.327 11.955 -7.920 1.00 44.47 72 THR A C 1
ATOM 508 O O . THR A 1 72 ? 3.337 12.690 -7.926 1.00 44.47 72 THR A O 1
ATOM 511 N N . ALA A 1 73 ? 5.176 11.890 -8.944 1.00 40.12 73 ALA A N 1
ATOM 512 C CA . ALA A 1 73 ? 4.910 12.495 -10.237 1.00 40.12 73 ALA A CA 1
ATOM 513 C C . ALA A 1 73 ? 3.655 11.846 -10.839 1.00 40.12 73 ALA A C 1
ATOM 515 O O . ALA A 1 73 ? 3.640 10.655 -11.132 1.00 40.12 73 ALA A O 1
ATOM 516 N N . SER A 1 74 ? 2.590 12.626 -11.022 1.00 43.25 74 SER A N 1
ATOM 517 C CA . SER A 1 74 ? 1.445 12.187 -11.817 1.00 43.25 74 SER A CA 1
ATOM 518 C C . SER A 1 74 ? 1.800 12.364 -13.291 1.00 43.25 74 SER A C 1
ATOM 520 O O . SER A 1 74 ? 1.773 13.469 -13.828 1.00 43.25 74 SER A O 1
ATOM 522 N N . TYR A 1 75 ? 2.169 11.270 -13.957 1.00 38.81 75 TYR A N 1
ATOM 523 C CA . TYR A 1 75 ? 2.202 11.233 -15.414 1.00 38.81 75 TYR A CA 1
ATOM 524 C C . TYR A 1 75 ? 0.763 11.064 -15.903 1.00 38.81 75 TYR A C 1
ATOM 526 O O . TYR A 1 75 ? 0.220 9.963 -15.936 1.00 38.81 75 TYR A O 1
ATOM 534 N N . THR A 1 76 ? 0.116 12.171 -16.256 1.00 45.22 76 THR A N 1
ATOM 535 C CA . THR A 1 76 ? -1.038 12.106 -17.152 1.00 45.22 76 THR A CA 1
ATOM 536 C C . THR A 1 76 ? -0.466 11.936 -18.548 1.00 45.22 76 THR A C 1
ATOM 538 O O . THR A 1 76 ? -0.089 12.906 -19.200 1.00 45.22 76 THR A O 1
ATOM 541 N N . GLY A 1 77 ? -0.308 10.681 -18.973 1.00 37.44 77 GLY A N 1
ATOM 542 C CA . GLY A 1 77 ? -0.060 10.392 -20.376 1.00 37.44 77 GLY A CA 1
ATOM 543 C C . GLY A 1 77 ? -1.162 11.058 -21.183 1.00 37.44 77 GLY A C 1
ATOM 544 O O . GLY A 1 77 ? -2.337 10.742 -21.000 1.00 37.44 77 GLY A O 1
ATOM 545 N N . ASP A 1 78 ? -0.786 12.031 -22.007 1.00 46.25 78 ASP A N 1
ATOM 546 C CA . ASP A 1 78 ? -1.667 12.627 -22.998 1.00 46.25 78 ASP A CA 1
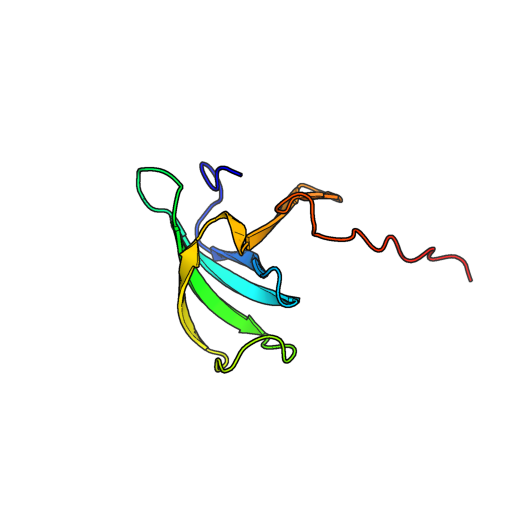ATOM 547 C C . ASP A 1 78 ? -2.083 11.501 -23.948 1.00 46.25 78 ASP A C 1
ATOM 549 O O . ASP A 1 78 ? -1.344 11.107 -24.849 1.00 46.25 78 ASP A O 1
ATOM 553 N N . SER A 1 79 ? -3.241 10.894 -23.690 1.00 45.41 79 SER A N 1
ATOM 554 C CA . SER A 1 79 ? -3.853 9.921 -24.582 1.00 45.41 79 SER A CA 1
ATOM 555 C C . SER A 1 79 ? -4.495 10.674 -25.744 1.00 45.41 79 SER A C 1
ATOM 557 O O . SER A 1 79 ? -5.721 10.740 -25.869 1.00 45.41 79 SER A O 1
ATOM 559 N N . ARG A 1 80 ? -3.655 11.278 -26.584 1.00 38.91 80 ARG A N 1
ATOM 560 C CA . ARG A 1 80 ? -4.029 11.739 -27.914 1.00 38.91 80 ARG A CA 1
ATOM 561 C C . ARG A 1 80 ? -3.153 11.043 -28.942 1.00 38.91 80 ARG A C 1
ATOM 563 O O . ARG A 1 80 ? -1.946 11.251 -29.006 1.00 38.91 80 ARG A O 1
ATOM 570 N N . ALA A 1 81 ? -3.825 10.156 -29.672 1.00 41.47 81 ALA A N 1
ATOM 571 C CA . ALA A 1 81 ? -3.444 9.680 -30.991 1.00 41.47 81 ALA A CA 1
ATOM 572 C C . ALA A 1 81 ? -3.297 10.841 -31.987 1.00 41.47 81 ALA A C 1
ATOM 574 O O . ALA A 1 81 ? -3.936 11.898 -31.757 1.00 41.47 81 ALA A O 1
#

Foldseek 3Di:
DAPPPPDFQDWWAFLLGWIWTFHDADPVSQKTWIATCGCPPSDPDDHRDIDIDTQQRIWGDDPPDTDHNPPPDDPPPPPDD

Sequence (81 aa):
MNLEGIEAGTRLVTVSGDVVELLSVSADGATASVRFVDVLGGADVTEGEEASLPSEEIATVDGNRFVGPGRTASYTGDSRA

pLDDT: mean 73.0, std 17.62, range [37.44, 93.5]

Radius of gyration: 12.82 Å; chains: 1; bounding box: 25×28×46 Å

Secondary structure (DSSP, 8-state):
---TTPPTT-EEEETTS-EEEEEEE-TTSSEEEEEEEE--SSSS--TT-EEEEEGGGEEEEETTEEE-STT----------